Protein AF-A0A553QAP1-F1 (afdb_monomer)

pLDDT: mean 74.16, std 10.96, range [39.0, 92.06]

Radius of gyration: 34.97 Å; Cα contacts (8 Å, |Δi|>4): 6; chains: 1; bounding box: 66×86×77 Å

Structure (mmCIF, N/CA/C/O backbone):
data_AF-A0A553QAP1-F1
#
_entry.id   AF-A0A553QAP1-F1
#
loop_
_atom_site.group_PDB
_atom_site.id
_atom_site.type_symbol
_atom_site.label_atom_id
_atom_site.label_alt_id
_atom_site.label_comp_id
_atom_site.label_asym_id
_atom_site.label_entity_id
_atom_site.label_seq_id
_atom_site.pdbx_PDB_ins_code
_atom_site.Cartn_x
_atom_site.Cartn_y
_atom_site.Cartn_z
_atom_site.occupancy
_atom_site.B_iso_or_equiv
_atom_site.auth_seq_id
_atom_site.auth_comp_id
_atom_site.auth_asym_id
_atom_site.auth_atom_id
_atom_site.pdbx_PDB_model_num
ATOM 1 N N . MET A 1 1 ? 23.554 -59.983 -39.063 1.00 39.00 1 MET A N 1
ATOM 2 C CA . MET A 1 1 ? 24.467 -59.302 -38.120 1.00 39.00 1 MET A CA 1
ATOM 3 C C . MET A 1 1 ? 23.712 -58.115 -37.541 1.00 39.00 1 MET A C 1
ATOM 5 O O . MET A 1 1 ? 23.491 -57.152 -38.259 1.00 39.00 1 MET A O 1
ATOM 9 N N . SER A 1 2 ? 23.195 -58.241 -36.317 1.00 41.41 2 SER A N 1
ATOM 10 C CA . SER A 1 2 ? 22.382 -57.200 -35.671 1.00 41.41 2 SER A CA 1
ATOM 11 C C . SER A 1 2 ? 23.281 -56.156 -35.013 1.00 41.41 2 SER A C 1
ATOM 13 O O . SER A 1 2 ? 24.050 -56.486 -34.114 1.00 41.41 2 SER A O 1
ATOM 15 N N . SER A 1 3 ? 23.178 -54.904 -35.450 1.00 44.88 3 SER A N 1
ATOM 16 C CA . SER A 1 3 ? 23.909 -53.778 -34.865 1.00 44.88 3 SER A CA 1
ATOM 17 C C . SER A 1 3 ? 23.089 -53.158 -33.730 1.00 44.88 3 SER A C 1
ATOM 19 O O . SER A 1 3 ? 22.180 -52.369 -33.976 1.00 44.88 3 SER A O 1
ATOM 21 N N . SER A 1 4 ? 23.401 -53.513 -32.481 1.00 50.66 4 SER A N 1
ATOM 22 C CA . SER A 1 4 ? 22.843 -52.857 -31.290 1.00 50.66 4 SER A CA 1
ATOM 23 C C . SER A 1 4 ? 23.406 -51.442 -31.146 1.00 50.66 4 SER A C 1
ATOM 25 O O . SER A 1 4 ? 24.569 -51.259 -30.780 1.00 50.66 4 SER A O 1
ATOM 27 N N . THR A 1 5 ? 22.589 -50.420 -31.393 1.00 56.47 5 THR A N 1
ATOM 28 C CA . THR A 1 5 ? 22.950 -49.025 -31.109 1.00 56.47 5 THR A CA 1
ATOM 29 C C . THR A 1 5 ? 22.873 -48.760 -29.606 1.00 56.47 5 THR A C 1
ATOM 31 O O . THR A 1 5 ? 21.793 -48.656 -29.027 1.00 56.47 5 THR A O 1
ATOM 34 N N . ASN A 1 6 ? 24.038 -48.653 -28.966 1.00 56.53 6 ASN A N 1
ATOM 35 C CA . ASN A 1 6 ? 24.194 -48.215 -27.580 1.00 56.53 6 ASN A CA 1
ATOM 36 C C . ASN A 1 6 ? 23.778 -46.734 -27.447 1.00 56.53 6 ASN A C 1
ATOM 38 O O . ASN A 1 6 ? 24.534 -45.843 -27.833 1.00 56.53 6 ASN A O 1
ATOM 42 N N . LEU A 1 7 ? 22.607 -46.453 -26.871 1.00 63.28 7 LEU A N 1
ATOM 43 C CA . LEU A 1 7 ? 22.214 -45.101 -26.457 1.00 63.28 7 LEU A CA 1
ATOM 44 C C . LEU A 1 7 ? 22.900 -44.758 -25.127 1.00 63.28 7 LEU A C 1
ATOM 46 O O . LEU A 1 7 ? 22.307 -44.855 -24.055 1.00 63.28 7 LEU A O 1
ATOM 50 N N . ARG A 1 8 ? 24.183 -44.385 -25.175 1.00 64.56 8 ARG A N 1
ATOM 51 C CA . ARG A 1 8 ? 24.855 -43.805 -24.004 1.00 64.56 8 ARG A CA 1
ATOM 52 C C . ARG A 1 8 ? 24.369 -42.368 -23.829 1.00 64.56 8 ARG A C 1
ATOM 54 O O . ARG A 1 8 ? 24.603 -41.528 -24.692 1.00 64.56 8 ARG A O 1
ATOM 61 N N . SER A 1 9 ? 23.724 -42.083 -22.700 1.00 65.75 9 SER A N 1
ATOM 62 C CA . SER A 1 9 ? 23.464 -40.716 -22.239 1.00 65.75 9 SER A CA 1
ATOM 63 C C . SER A 1 9 ? 24.799 -40.055 -21.892 1.00 65.75 9 SER A C 1
ATOM 65 O O . SER A 1 9 ? 25.311 -40.202 -20.783 1.00 65.75 9 SER A O 1
ATOM 67 N N . VAL A 1 10 ? 25.408 -39.378 -22.864 1.00 74.81 10 VAL A N 1
ATOM 68 C CA . VAL A 1 10 ? 26.662 -38.650 -22.663 1.00 74.81 10 VAL A CA 1
ATOM 69 C C . VAL A 1 10 ? 26.331 -37.299 -22.040 1.00 74.81 10 VAL A C 1
ATOM 71 O O . VAL A 1 10 ? 25.986 -36.350 -22.743 1.00 74.81 10 VAL A O 1
ATOM 74 N N . SER A 1 11 ? 26.444 -37.204 -20.716 1.00 74.88 11 SER A N 1
ATOM 75 C CA . SER A 1 11 ? 26.435 -35.908 -20.041 1.00 74.88 11 SER A CA 1
ATOM 76 C C . SER A 1 11 ? 27.611 -35.080 -20.569 1.00 74.88 11 SER A C 1
ATOM 78 O O . SER A 1 11 ? 28.755 -35.545 -20.513 1.00 74.88 11 SER A O 1
ATOM 80 N N . PRO A 1 12 ? 27.370 -33.885 -21.135 1.00 82.25 12 PRO A N 1
ATOM 81 C CA . PRO A 1 12 ? 28.450 -33.047 -21.629 1.00 82.25 12 PRO A CA 1
ATOM 82 C C . PRO A 1 12 ? 29.372 -32.659 -20.468 1.00 82.25 12 PRO A C 1
ATOM 84 O O . PRO A 1 12 ? 28.916 -32.450 -19.342 1.00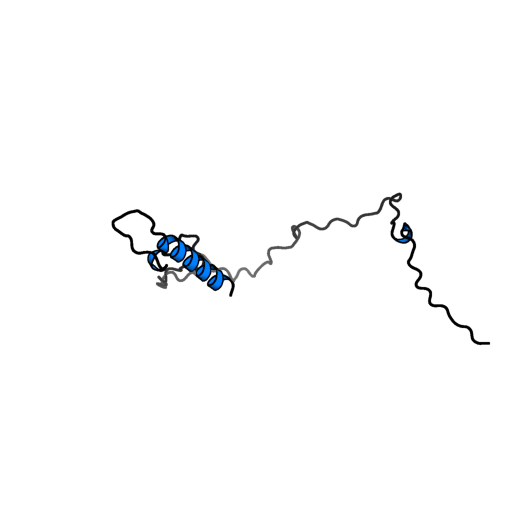 82.25 12 PRO A O 1
ATOM 87 N N . SER A 1 13 ? 30.674 -32.561 -20.744 1.00 83.19 13 SER A N 1
ATOM 88 C CA . SER A 1 13 ? 31.644 -32.115 -19.746 1.00 83.19 13 SER A CA 1
ATOM 89 C C . SER A 1 13 ? 31.276 -30.717 -19.221 1.00 83.19 13 SER A C 1
ATOM 91 O O . SER A 1 13 ? 30.765 -29.900 -19.995 1.00 83.19 13 SER A O 1
ATOM 93 N N . PRO A 1 14 ? 31.544 -30.396 -17.942 1.00 79.81 14 PRO A N 1
ATOM 94 C CA . PRO A 1 14 ? 31.222 -29.087 -17.365 1.00 79.81 14 PRO A CA 1
ATOM 95 C C . PRO A 1 14 ? 31.764 -27.902 -18.180 1.00 79.81 14 PRO A C 1
ATOM 97 O O . PRO A 1 14 ? 31.121 -26.860 -18.282 1.00 79.81 14 PRO A O 1
ATOM 100 N N . GLN A 1 15 ? 32.911 -28.090 -18.838 1.00 82.25 15 GLN A N 1
ATOM 101 C CA . GLN A 1 15 ? 33.552 -27.098 -19.700 1.00 82.25 15 GLN A CA 1
ATOM 102 C C . GLN A 1 15 ? 32.694 -26.702 -20.909 1.00 82.25 15 GLN A C 1
ATOM 104 O O . GLN A 1 15 ? 32.806 -25.575 -21.377 1.00 82.25 15 GLN A O 1
ATOM 109 N N . LYS A 1 16 ? 31.794 -27.571 -21.396 1.00 82.56 16 LYS A N 1
ATOM 110 C CA . LYS A 1 16 ? 30.876 -27.225 -22.498 1.00 82.56 16 LYS A CA 1
ATOM 111 C C . LYS A 1 16 ? 29.873 -26.132 -22.124 1.00 82.56 16 LYS A C 1
ATOM 113 O O . LYS A 1 16 ? 29.330 -25.487 -23.016 1.00 82.56 16 LYS A O 1
ATOM 118 N N . TYR A 1 17 ? 29.623 -25.913 -20.833 1.00 83.50 17 TYR A N 1
ATOM 119 C CA . TYR A 1 17 ? 28.741 -24.846 -20.358 1.00 83.50 17 TYR A CA 1
ATOM 120 C C . TYR A 1 17 ? 29.474 -23.516 -20.145 1.00 83.50 17 TYR A C 1
ATOM 122 O O . TYR A 1 17 ? 28.833 -22.471 -19.995 1.00 83.50 17 TYR A O 1
ATOM 130 N N . GLN A 1 18 ? 30.809 -23.529 -20.125 1.00 85.25 18 GLN A N 1
ATOM 131 C CA . GLN A 1 18 ? 31.601 -22.330 -19.909 1.00 85.25 18 GLN A CA 1
ATOM 132 C C . GLN A 1 18 ? 31.626 -21.488 -21.187 1.00 85.25 18 GLN A C 1
ATOM 134 O O . GLN A 1 18 ? 32.094 -21.915 -22.237 1.00 85.25 18 GLN A O 1
ATOM 139 N N . LYS A 1 19 ? 31.099 -20.265 -21.102 1.00 81.12 19 LYS A N 1
ATOM 140 C CA . LYS A 1 19 ? 31.199 -19.281 -22.189 1.00 81.12 19 LYS A CA 1
ATOM 141 C C . LYS A 1 19 ? 32.635 -18.763 -22.269 1.00 81.12 19 LYS A C 1
ATOM 143 O O . LYS A 1 19 ? 33.288 -18.674 -21.240 1.00 81.12 19 LYS A O 1
ATOM 148 N N . ASP A 1 20 ? 33.087 -18.330 -23.442 1.00 80.19 20 ASP A N 1
ATOM 149 C CA . ASP A 1 20 ? 34.361 -17.614 -23.573 1.00 80.19 20 ASP A CA 1
ATOM 150 C C . ASP A 1 20 ? 34.218 -16.176 -23.042 1.00 80.19 20 ASP A C 1
ATOM 152 O O . ASP A 1 20 ? 33.339 -15.423 -23.482 1.00 80.19 20 ASP A O 1
ATOM 156 N N . TRP A 1 21 ? 35.072 -15.799 -22.083 1.00 77.56 21 TRP A N 1
ATOM 157 C CA . TRP A 1 21 ? 35.114 -14.455 -21.470 1.00 77.56 21 TRP A CA 1
ATOM 158 C C . TRP A 1 21 ? 36.251 -13.585 -22.017 1.00 77.56 21 TRP A C 1
ATOM 160 O O . TRP A 1 21 ? 36.291 -12.393 -21.745 1.00 77.56 21 TRP A O 1
ATOM 170 N N . ILE A 1 22 ? 37.157 -14.169 -22.806 1.00 83.44 22 ILE A N 1
ATOM 171 C CA . ILE A 1 22 ? 38.345 -13.492 -23.350 1.00 83.44 22 ILE A CA 1
ATOM 172 C C . ILE A 1 22 ? 37.964 -12.507 -24.468 1.00 83.44 22 ILE A C 1
ATOM 174 O O . ILE A 1 22 ? 38.654 -11.519 -24.697 1.00 83.44 22 ILE A O 1
ATOM 178 N N . ARG A 1 23 ? 36.851 -12.758 -25.173 1.00 81.56 23 ARG A N 1
ATOM 179 C CA . ARG A 1 23 ? 36.386 -11.899 -26.268 1.00 81.56 23 ARG A CA 1
ATOM 180 C C . ARG A 1 23 ? 35.392 -10.851 -25.756 1.00 81.56 23 ARG A C 1
ATOM 182 O O . ARG A 1 23 ? 34.411 -11.238 -25.109 1.00 81.56 23 ARG A O 1
ATOM 189 N N . PRO A 1 24 ? 35.584 -9.556 -26.073 1.00 80.25 24 PRO A N 1
ATOM 190 C CA . PRO A 1 24 ? 34.593 -8.535 -25.767 1.00 80.25 24 PRO A CA 1
ATOM 191 C C . PRO A 1 24 ? 33.287 -8.859 -26.498 1.00 80.25 24 PRO A C 1
ATOM 193 O O . PRO A 1 24 ? 33.282 -9.214 -27.678 1.00 80.25 24 PRO A O 1
ATOM 196 N N . LYS A 1 25 ? 32.169 -8.771 -25.778 1.00 80.69 25 LYS A N 1
ATOM 197 C CA . LYS A 1 25 ? 30.829 -8.979 -26.334 1.00 80.69 25 LYS A CA 1
ATOM 198 C C . LYS A 1 25 ? 30.223 -7.620 -26.642 1.00 80.69 25 LYS A C 1
ATOM 200 O O . LYS A 1 25 ? 30.225 -6.743 -25.784 1.00 80.69 25 LYS A O 1
ATOM 205 N N . VAL A 1 26 ? 29.684 -7.458 -27.847 1.00 84.94 26 VAL A N 1
ATOM 206 C CA . VAL A 1 26 ? 28.869 -6.287 -28.178 1.00 84.94 26 VAL A CA 1
ATOM 207 C C . VAL A 1 26 ? 27.534 -6.447 -27.459 1.00 84.94 26 VAL A C 1
ATOM 209 O O . VAL A 1 26 ? 26.757 -7.349 -27.770 1.00 84.94 26 VAL A O 1
ATOM 212 N N . CYS A 1 27 ? 27.289 -5.608 -26.456 1.00 78.88 27 CYS A N 1
ATOM 213 C CA . CYS A 1 27 ? 25.990 -5.545 -25.801 1.00 78.88 27 CYS A CA 1
ATOM 214 C C . CYS A 1 27 ? 25.002 -4.800 -26.713 1.00 78.88 27 CYS A C 1
ATOM 216 O O . CYS A 1 27 ? 25.372 -3.766 -27.276 1.00 78.88 27 CYS A O 1
ATOM 218 N N . PRO A 1 28 ? 23.752 -5.276 -26.857 1.00 83.00 28 PRO A N 1
ATOM 219 C CA . PRO A 1 28 ? 22.722 -4.482 -27.511 1.00 83.00 28 PRO A CA 1
ATOM 220 C C . PRO A 1 28 ? 22.489 -3.182 -26.722 1.00 83.00 28 PRO A C 1
ATOM 222 O O . PRO A 1 28 ? 22.732 -3.151 -25.509 1.00 83.00 28 PRO A O 1
ATOM 225 N N . PRO A 1 29 ? 22.009 -2.112 -27.377 1.00 86.94 29 PRO A N 1
ATOM 226 C CA . PRO A 1 29 ? 21.686 -0.869 -26.689 1.00 86.94 29 PRO A CA 1
ATOM 227 C C . PRO A 1 29 ? 20.696 -1.127 -25.545 1.00 86.94 29 PRO A C 1
ATOM 229 O O . PRO A 1 29 ? 19.745 -1.904 -25.679 1.00 86.94 29 PRO A O 1
ATOM 232 N N . GLY A 1 30 ? 20.944 -0.485 -24.401 1.00 82.19 30 GLY A N 1
ATOM 233 C CA . GLY A 1 30 ? 20.092 -0.600 -23.221 1.00 82.19 30 GLY A CA 1
ATOM 234 C C . GLY A 1 30 ? 18.683 -0.072 -23.493 1.00 82.19 30 GLY A C 1
ATOM 235 O O . GLY A 1 30 ? 18.501 0.911 -24.209 1.00 82.19 30 GLY A O 1
ATOM 236 N N . LYS A 1 31 ? 17.672 -0.722 -22.908 1.00 85.19 31 LYS A N 1
ATO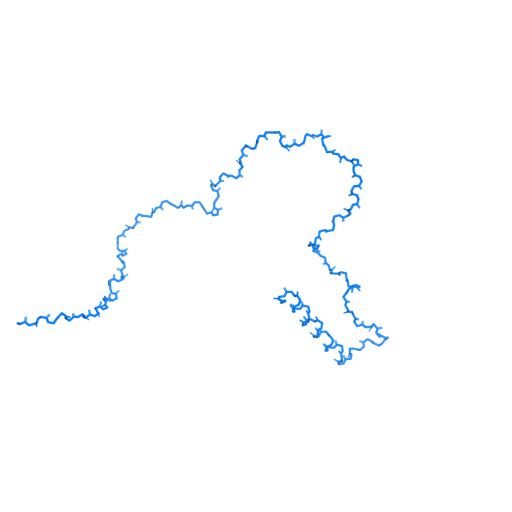M 237 C CA . LYS A 1 31 ? 16.300 -0.201 -22.906 1.00 85.19 31 LYS A CA 1
ATOM 238 C C . LYS A 1 31 ? 16.148 0.834 -21.798 1.00 85.19 31 LYS A C 1
ATOM 240 O O . LYS A 1 31 ? 16.751 0.699 -20.734 1.00 85.19 31 LYS A O 1
ATOM 245 N N . ALA A 1 32 ? 15.308 1.835 -22.038 1.00 86.50 32 ALA A N 1
ATOM 246 C CA . ALA A 1 32 ? 14.958 2.815 -21.025 1.00 86.50 32 ALA A CA 1
ATOM 247 C C . ALA A 1 32 ? 14.330 2.105 -19.803 1.00 86.50 32 ALA A C 1
ATOM 249 O O . ALA A 1 32 ? 13.390 1.318 -19.974 1.00 86.50 32 ALA A O 1
ATOM 250 N N . PRO A 1 33 ? 14.840 2.330 -18.579 1.00 86.31 33 PRO A N 1
ATOM 251 C CA . PRO A 1 33 ? 14.301 1.682 -17.396 1.00 86.31 33 PRO A CA 1
ATOM 252 C C . PRO A 1 33 ? 12.882 2.189 -17.124 1.00 86.31 33 PRO A C 1
ATOM 254 O O . PRO A 1 33 ? 12.549 3.342 -17.405 1.00 86.31 33 PRO A O 1
ATOM 257 N N . PHE A 1 34 ? 12.034 1.312 -16.584 1.00 85.56 34 PHE A N 1
ATOM 258 C CA . PHE A 1 34 ? 10.663 1.644 -16.177 1.00 85.56 34 PHE A CA 1
ATOM 259 C C . PHE A 1 34 ? 9.790 2.266 -17.284 1.00 85.56 34 PHE A C 1
ATOM 261 O O . PHE A 1 34 ? 8.889 3.047 -16.985 1.00 85.56 34 PHE A O 1
ATOM 268 N N . ASN A 1 35 ? 10.051 1.947 -18.560 1.00 84.12 35 ASN A N 1
ATOM 269 C CA . ASN A 1 35 ? 9.347 2.539 -19.704 1.00 84.12 35 ASN A CA 1
ATOM 270 C C . ASN A 1 35 ? 9.388 4.079 -19.703 1.00 84.12 35 ASN A C 1
ATOM 272 O O . ASN A 1 35 ? 8.426 4.732 -20.106 1.00 84.12 35 ASN A O 1
ATOM 276 N N . SER A 1 36 ? 10.490 4.687 -19.248 1.00 84.19 36 SER A N 1
ATOM 277 C CA . SER A 1 36 ? 10.604 6.150 -19.190 1.00 84.19 36 SER A CA 1
ATOM 278 C C . SER A 1 36 ? 10.469 6.826 -20.560 1.00 84.19 36 SER A C 1
ATOM 280 O O . SER A 1 36 ? 10.033 7.971 -20.623 1.00 84.19 36 SER A O 1
ATOM 282 N N . SER A 1 37 ? 10.760 6.106 -21.645 1.00 86.25 37 SER A N 1
ATOM 283 C CA . SER A 1 37 ? 10.606 6.565 -23.027 1.00 86.25 37 SER A CA 1
ATOM 284 C C . SER A 1 37 ? 9.231 6.277 -23.648 1.00 86.25 37 SER A C 1
ATOM 286 O O . SER A 1 37 ? 9.060 6.488 -24.845 1.00 86.25 37 SER A O 1
ATOM 288 N N . ALA A 1 38 ? 8.267 5.737 -22.896 1.00 86.12 38 ALA A N 1
ATOM 289 C CA . ALA A 1 38 ? 6.929 5.483 -23.422 1.00 86.12 38 ALA A CA 1
ATOM 290 C C . ALA A 1 38 ? 6.115 6.783 -23.535 1.00 86.12 38 ALA A C 1
ATOM 292 O O . ALA A 1 38 ? 6.134 7.627 -22.638 1.00 86.12 38 ALA A O 1
ATOM 293 N N . GLU A 1 39 ? 5.360 6.921 -24.626 1.00 87.31 39 GLU A N 1
ATOM 294 C CA . GLU A 1 39 ? 4.400 8.008 -24.826 1.00 87.31 39 GLU A CA 1
ATOM 295 C C . GLU A 1 39 ? 3.271 7.888 -23.788 1.00 87.31 39 GLU A C 1
ATOM 297 O O . GLU A 1 39 ? 2.504 6.925 -23.794 1.00 87.31 39 GLU A O 1
ATOM 302 N N . ARG A 1 40 ? 3.201 8.841 -22.851 1.00 82.56 40 ARG A N 1
ATOM 303 C CA . ARG A 1 40 ? 2.248 8.797 -21.723 1.00 82.56 40 ARG A CA 1
ATOM 304 C C . ARG A 1 40 ? 0.891 9.395 -22.056 1.00 82.56 40 ARG A C 1
ATOM 306 O O . ARG A 1 40 ? -0.109 9.009 -21.459 1.00 82.56 40 ARG A O 1
ATOM 313 N N . PHE A 1 41 ? 0.866 10.340 -22.986 1.00 77.88 41 PHE A N 1
ATOM 314 C CA . PHE A 1 41 ? -0.320 11.111 -23.310 1.00 77.88 41 PHE A CA 1
ATOM 315 C C . PHE A 1 41 ? -0.646 10.919 -24.779 1.00 77.88 41 PHE A C 1
ATOM 317 O O . PHE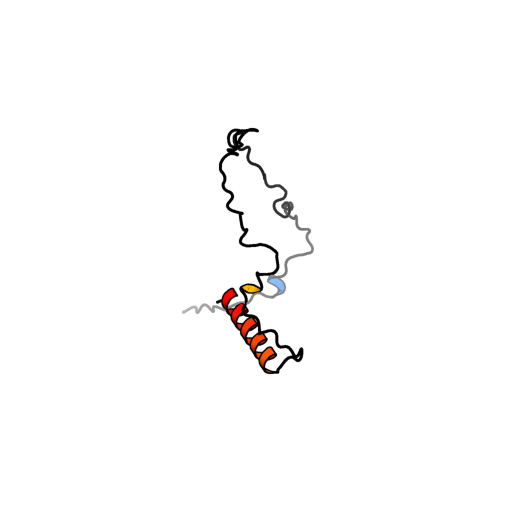 A 1 41 ? 0.144 11.274 -25.647 1.00 77.88 41 PHE A O 1
ATOM 324 N N . ARG A 1 42 ? -1.825 10.360 -25.043 1.00 76.00 42 ARG A N 1
ATOM 325 C CA . ARG A 1 42 ? -2.455 10.450 -26.356 1.00 76.00 42 ARG A CA 1
ATOM 326 C C . ARG A 1 42 ? -3.106 11.823 -26.443 1.00 76.00 42 ARG A C 1
ATOM 328 O O . ARG A 1 42 ? -3.705 12.259 -25.461 1.00 76.00 42 ARG A O 1
ATOM 335 N N . ALA A 1 43 ? -3.012 12.491 -27.589 1.00 69.38 43 ALA A N 1
ATOM 336 C CA . ALA A 1 43 ? -3.840 13.661 -27.852 1.00 69.38 43 ALA A CA 1
ATOM 337 C C . ALA A 1 43 ? -5.308 13.203 -27.857 1.00 69.38 43 ALA A C 1
ATOM 339 O O . ALA A 1 43 ? -5.802 12.689 -28.858 1.00 69.38 43 ALA A O 1
ATOM 340 N N . SER A 1 44 ? -5.991 13.292 -26.715 1.00 67.62 44 SER A N 1
ATOM 341 C CA . SER A 1 44 ? -7.438 13.128 -26.681 1.00 67.62 44 SER A CA 1
ATOM 342 C C . SER A 1 44 ? -8.046 14.333 -27.381 1.00 67.62 44 SER A C 1
ATOM 344 O O . SER A 1 44 ? -7.601 15.460 -27.146 1.00 67.62 44 SER A O 1
ATOM 346 N N . ALA A 1 45 ? -9.048 14.099 -28.231 1.00 63.97 45 ALA A N 1
ATOM 347 C CA . ALA A 1 45 ? -9.834 15.170 -28.827 1.00 63.97 45 ALA A CA 1
ATOM 348 C C . ALA A 1 45 ? -10.224 16.164 -27.724 1.00 63.97 45 ALA A C 1
ATOM 350 O O . ALA A 1 45 ? -10.688 15.758 -26.656 1.00 63.97 45 ALA A O 1
ATOM 351 N N . ALA A 1 46 ? -9.978 17.450 -27.963 1.00 58.72 46 ALA A N 1
ATOM 352 C CA . ALA A 1 46 ? -10.104 18.534 -26.989 1.00 58.72 46 ALA A CA 1
ATOM 353 C C . ALA A 1 46 ? -11.537 18.741 -26.442 1.00 58.72 46 ALA A C 1
ATOM 355 O O . ALA A 1 46 ? -11.777 19.683 -25.696 1.00 58.72 46 ALA A O 1
ATOM 356 N N . GLU A 1 47 ? -12.479 17.862 -26.781 1.00 60.12 47 GLU A N 1
ATOM 357 C CA . GLU A 1 47 ? -13.915 18.018 -26.552 1.00 60.12 47 GLU A CA 1
ATOM 358 C C . GLU A 1 47 ? -14.454 17.272 -25.323 1.00 60.12 47 GLU A C 1
ATOM 360 O O . GLU A 1 47 ? -15.629 17.398 -25.003 1.00 60.12 47 GLU A O 1
ATOM 365 N N . VAL A 1 48 ? -13.628 16.500 -24.606 1.00 63.66 48 VAL A N 1
ATOM 366 C CA . VAL A 1 48 ? -14.107 15.704 -23.451 1.00 63.66 48 VAL A CA 1
ATOM 367 C C . VAL A 1 48 ? -13.991 16.459 -22.120 1.00 63.66 48 VAL A C 1
ATOM 369 O O . VAL A 1 48 ? -14.553 16.035 -21.113 1.00 63.66 48 VAL A O 1
ATOM 372 N N . ASN A 1 49 ? -13.282 17.591 -22.089 1.00 69.25 49 ASN A N 1
ATOM 373 C CA . ASN A 1 49 ? -13.123 18.362 -20.861 1.00 69.25 49 ASN A CA 1
ATOM 374 C C . ASN A 1 49 ? -14.205 19.447 -20.786 1.00 69.25 49 ASN A C 1
ATOM 376 O O . ASN A 1 49 ? -14.183 20.364 -21.611 1.00 69.25 49 ASN A O 1
ATOM 380 N N . PRO A 1 50 ? -15.134 19.385 -19.817 1.00 76.00 50 PRO A N 1
ATOM 381 C CA . PRO A 1 50 ? -16.095 20.460 -19.615 1.00 76.00 50 PRO A CA 1
ATOM 382 C C . PRO A 1 50 ? -15.344 21.771 -19.351 1.00 76.00 50 PRO A C 1
ATOM 384 O O . PRO A 1 50 ? -14.444 21.836 -18.509 1.00 76.00 50 PRO A O 1
ATOM 387 N N . GLY A 1 51 ? -15.702 22.816 -20.098 1.00 78.00 51 GLY A N 1
ATOM 388 C CA . GLY A 1 51 ? -15.162 24.155 -19.890 1.00 78.00 51 GLY A CA 1
ATOM 389 C C . GLY A 1 51 ? -15.527 24.713 -18.506 1.00 78.00 51 GLY A C 1
ATOM 390 O O . GLY A 1 51 ? -16.407 24.178 -17.821 1.00 78.00 51 GLY A O 1
ATOM 391 N N . PRO A 1 52 ? -14.874 25.801 -18.070 1.00 73.31 52 PRO A N 1
ATOM 392 C CA . PRO A 1 52 ? -15.252 26.481 -16.835 1.00 73.31 52 PRO A CA 1
ATOM 393 C C . PRO A 1 52 ? -16.742 26.867 -16.890 1.00 73.31 52 PRO A C 1
ATOM 395 O O . PRO A 1 52 ? -17.159 27.605 -17.777 1.00 73.31 52 PRO A O 1
ATOM 398 N N . GLY A 1 53 ? -17.544 26.322 -15.969 1.00 70.94 53 GLY A N 1
ATOM 399 C CA . GLY A 1 53 ? -18.999 26.531 -15.899 1.00 70.94 53 GLY A CA 1
ATOM 400 C C . GLY A 1 53 ? -19.878 25.404 -16.464 1.00 70.94 53 GLY A C 1
ATOM 401 O O . GLY A 1 53 ? -21.090 25.464 -16.302 1.00 7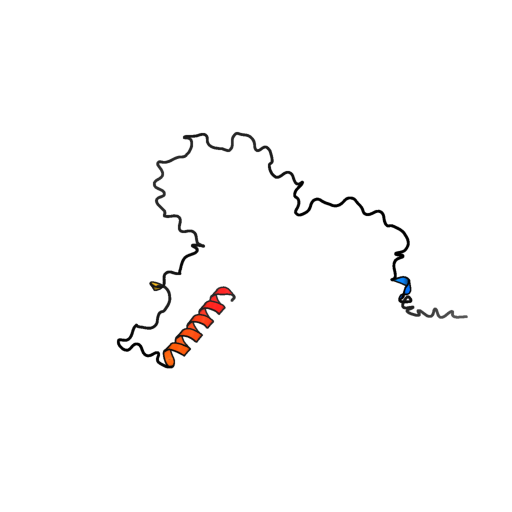0.94 53 GLY A O 1
ATOM 402 N N . ALA A 1 54 ? -19.308 24.357 -17.073 1.00 72.62 54 ALA A N 1
ATOM 403 C CA . ALA A 1 54 ? -20.075 23.209 -17.583 1.00 72.62 54 ALA A CA 1
ATOM 404 C C . ALA A 1 54 ? -20.365 22.118 -16.524 1.00 72.62 54 ALA A C 1
ATOM 406 O O . ALA A 1 54 ? -20.985 21.101 -16.831 1.00 72.62 54 ALA A O 1
ATOM 407 N N . TYR A 1 55 ? -19.935 22.314 -15.273 1.00 73.25 55 TYR A N 1
ATOM 408 C CA . TYR A 1 55 ? -20.268 21.422 -14.163 1.00 73.25 55 TYR A CA 1
ATOM 409 C C . TYR A 1 55 ? -21.621 21.818 -13.559 1.00 73.25 55 TYR A C 1
ATOM 411 O O . TYR A 1 55 ? -21.820 22.965 -13.163 1.00 73.25 55 TYR A O 1
ATOM 419 N N . ALA A 1 56 ? -22.549 20.868 -13.448 1.00 73.81 56 ALA A N 1
ATOM 420 C CA . ALA A 1 56 ? -23.800 21.080 -12.728 1.00 73.81 56 ALA A CA 1
ATOM 421 C C . ALA A 1 56 ? -23.516 21.192 -11.218 1.00 73.81 56 ALA A C 1
ATOM 423 O O . ALA A 1 56 ? -23.272 20.192 -10.547 1.00 73.81 56 ALA A O 1
ATOM 424 N N . HIS A 1 57 ? -23.517 22.415 -10.684 1.00 63.59 57 HIS A N 1
ATOM 425 C CA . HIS A 1 57 ? -23.289 22.680 -9.257 1.00 63.59 57 HIS A CA 1
ATOM 426 C C . HIS A 1 57 ? -24.556 22.540 -8.395 1.00 63.59 57 HIS A C 1
ATOM 428 O O . HIS A 1 57 ? -24.455 22.490 -7.172 1.00 63.59 57 HIS A O 1
ATOM 434 N N . GLU A 1 58 ? -25.738 22.478 -9.017 1.00 64.75 58 GLU A N 1
ATOM 435 C CA . GLU A 1 58 ? -27.028 22.484 -8.309 1.00 64.75 58 GLU A CA 1
ATOM 436 C C . GLU A 1 58 ? -27.519 21.102 -7.873 1.00 64.75 58 GLU A C 1
ATOM 438 O O . GLU A 1 58 ? -28.495 20.985 -7.130 1.00 64.75 58 GLU A O 1
ATOM 443 N N . GLU A 1 59 ? -26.838 20.031 -8.277 1.00 63.66 59 GLU A N 1
ATOM 444 C CA . GLU A 1 59 ? -27.146 18.723 -7.727 1.00 63.66 59 GLU A CA 1
ATOM 445 C C . GLU A 1 59 ? -26.635 18.671 -6.285 1.00 63.66 59 GLU A C 1
ATOM 447 O O . GLU A 1 59 ? -25.446 18.471 -6.032 1.00 63.66 59 GLU A O 1
ATOM 452 N N . LEU A 1 60 ? -27.546 18.810 -5.318 1.00 64.00 60 LEU A N 1
ATOM 453 C CA . LEU A 1 60 ? -27.315 18.477 -3.912 1.00 64.00 60 LEU A CA 1
ATOM 454 C C . LEU A 1 60 ? -27.084 16.964 -3.754 1.00 64.00 60 LEU A C 1
ATOM 456 O O . LEU A 1 60 ? -27.801 16.267 -3.039 1.00 64.00 60 LEU A O 1
ATOM 460 N N . ARG A 1 61 ? -26.025 16.427 -4.363 1.00 59.88 61 ARG A N 1
ATOM 461 C CA . ARG A 1 61 ? -25.440 15.146 -3.973 1.00 59.88 61 ARG A CA 1
ATOM 462 C C . ARG A 1 61 ? -24.589 15.379 -2.734 1.00 59.88 6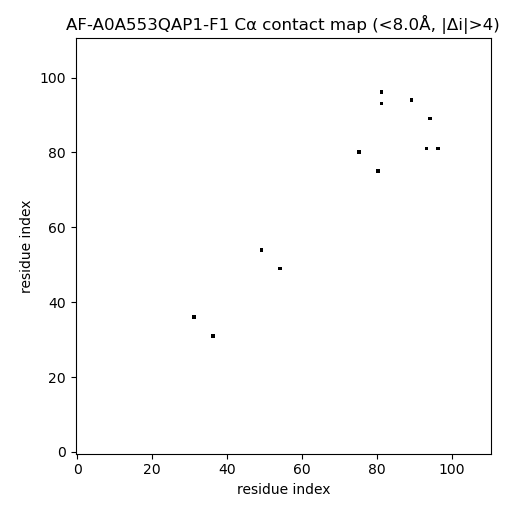1 ARG A C 1
ATOM 464 O O . ARG A 1 61 ? -23.401 15.084 -2.702 1.00 59.88 61 ARG A O 1
ATOM 471 N N . GLY A 1 62 ? -25.228 15.855 -1.667 1.00 59.16 62 GLY A N 1
ATOM 472 C CA . GLY A 1 62 ? -24.698 15.847 -0.305 1.00 59.16 62 GLY A CA 1
ATOM 473 C C . GLY A 1 62 ? -24.559 14.428 0.255 1.00 59.16 62 GLY A C 1
ATOM 474 O O . GLY A 1 62 ? -24.666 14.220 1.460 1.00 59.16 62 GLY A O 1
ATOM 475 N N . MET A 1 63 ? -24.334 13.426 -0.598 1.00 62.69 63 MET A N 1
ATOM 476 C CA . MET A 1 63 ? -23.856 12.136 -0.151 1.00 62.69 63 MET A CA 1
ATOM 477 C C . MET A 1 63 ? -22.385 12.341 0.150 1.00 62.69 63 MET A C 1
ATOM 479 O O . MET A 1 63 ? -21.547 12.311 -0.745 1.00 62.69 63 MET A O 1
ATOM 483 N N . LYS A 1 64 ? -22.088 12.625 1.418 1.00 62.94 64 LYS A N 1
ATOM 484 C CA . LYS A 1 64 ? -20.740 12.577 1.978 1.00 62.94 64 LYS A CA 1
ATOM 485 C C . LYS A 1 64 ? -20.043 11.337 1.409 1.00 62.94 64 LYS A C 1
ATOM 487 O O . LYS A 1 64 ? -20.372 10.219 1.801 1.00 62.94 64 LYS A O 1
ATOM 492 N N . VAL A 1 65 ? -19.148 11.537 0.440 1.00 62.69 65 VAL A N 1
ATOM 493 C CA . VAL A 1 65 ? -18.434 10.447 -0.229 1.00 62.69 65 VAL A CA 1
ATOM 494 C C . VAL A 1 65 ? -17.487 9.861 0.805 1.00 62.69 65 VAL A C 1
ATOM 496 O O . VAL A 1 65 ? -16.405 10.380 1.075 1.00 62.69 65 VAL A O 1
ATOM 499 N N . GLU A 1 66 ? -17.949 8.816 1.482 1.00 64.00 66 GLU A N 1
ATOM 500 C CA . GLU A 1 66 ? -17.140 8.082 2.431 1.00 64.00 66 GLU A CA 1
ATOM 501 C C . GLU A 1 66 ? -16.267 7.114 1.638 1.00 64.00 66 GLU A C 1
ATOM 503 O O . GLU A 1 66 ? -16.720 6.061 1.201 1.00 64.00 66 GLU A O 1
ATOM 508 N N . TRP A 1 67 ? -15.006 7.491 1.424 1.00 66.31 67 TRP A N 1
ATOM 509 C CA . TRP A 1 67 ? -14.024 6.594 0.826 1.00 66.31 67 TRP A CA 1
ATOM 510 C C . TRP A 1 67 ? -13.963 5.285 1.630 1.00 66.31 67 TRP A C 1
ATOM 512 O O . TRP A 1 67 ? -13.795 5.349 2.850 1.00 66.31 67 TRP A O 1
ATOM 522 N N . PRO A 1 68 ? -14.056 4.102 0.997 1.00 65.00 68 PRO A N 1
ATOM 523 C CA . PRO A 1 68 ? -13.965 2.824 1.709 1.00 65.00 68 PRO A CA 1
ATOM 524 C C . PRO A 1 68 ? -12.601 2.635 2.395 1.00 65.00 68 PRO A C 1
ATOM 526 O O . PRO A 1 68 ? -12.490 1.907 3.375 1.00 65.00 68 PRO A O 1
ATOM 529 N N . MET A 1 69 ? -11.574 3.352 1.931 1.00 58.22 69 MET A N 1
ATOM 530 C CA . MET A 1 69 ? -10.229 3.390 2.503 1.00 58.22 69 MET A CA 1
ATOM 531 C C . MET A 1 69 ? -9.970 4.731 3.201 1.00 58.22 69 MET A C 1
ATOM 533 O O . MET A 1 69 ? -9.100 5.498 2.790 1.00 58.22 69 MET A O 1
ATOM 537 N N . LYS A 1 70 ? -10.721 5.065 4.255 1.00 64.56 70 LYS A N 1
ATOM 538 C CA . LYS A 1 70 ? -10.279 6.157 5.137 1.00 64.56 70 LYS A CA 1
ATOM 539 C C . LYS A 1 70 ? -9.074 5.650 5.920 1.00 64.56 70 LYS A C 1
ATOM 541 O O . LYS A 1 70 ? -9.195 4.708 6.698 1.00 64.56 70 LYS A O 1
ATOM 546 N N . PHE A 1 71 ? -7.922 6.279 5.720 1.00 58.97 71 PHE A N 1
ATOM 547 C CA . PHE A 1 71 ? -6.750 6.093 6.571 1.00 58.97 71 PHE A CA 1
ATOM 548 C C . PHE A 1 71 ? -7.031 6.796 7.906 1.00 58.97 71 PHE A C 1
ATOM 550 O O . PHE A 1 71 ? -6.681 7.949 8.127 1.00 58.97 71 PHE A O 1
ATOM 557 N N . GLY A 1 72 ? -7.795 6.133 8.764 1.00 69.62 72 GLY A N 1
ATOM 558 C CA . GLY A 1 72 ? -8.201 6.627 10.069 1.00 69.62 72 GLY A CA 1
ATOM 559 C C . GLY A 1 72 ? -8.456 5.452 10.994 1.00 69.62 72 GLY A C 1
ATOM 560 O O . GLY A 1 72 ? -8.658 4.324 10.540 1.00 69.62 72 GLY A O 1
ATOM 561 N N . SER A 1 73 ? -8.425 5.700 12.302 1.00 59.81 73 SER A N 1
ATOM 562 C CA . SER A 1 73 ? -8.810 4.669 13.259 1.00 59.81 73 SER A CA 1
ATOM 563 C C . SER A 1 73 ? -10.233 4.192 12.940 1.00 59.81 73 SER A C 1
ATOM 565 O O . SER A 1 73 ? -11.094 5.047 12.704 1.00 59.81 73 SER A O 1
ATOM 567 N N . PRO A 1 74 ? -10.501 2.874 12.944 1.00 67.88 74 PRO A N 1
ATOM 568 C CA . PRO A 1 74 ? -11.854 2.357 12.803 1.00 67.88 74 PRO A CA 1
ATOM 569 C C . PRO A 1 74 ? -12.792 3.041 13.793 1.00 67.88 74 PRO A C 1
ATOM 571 O O . PRO A 1 74 ? -12.364 3.498 14.856 1.00 67.88 74 PRO A O 1
ATOM 574 N N . ASP A 1 75 ? -14.079 3.071 13.470 1.00 73.44 75 ASP A N 1
ATOM 575 C CA . ASP A 1 75 ? -15.081 3.443 14.456 1.00 73.44 75 ASP A CA 1
ATOM 576 C C . ASP A 1 75 ? -15.046 2.425 15.605 1.00 73.44 75 ASP A C 1
ATOM 578 O O . ASP A 1 75 ? -15.574 1.316 15.498 1.00 73.44 75 ASP A O 1
ATOM 582 N N . TRP A 1 76 ? -14.369 2.790 16.697 1.00 70.62 76 TRP A N 1
ATOM 583 C CA . TRP A 1 76 ? -14.166 1.916 17.847 1.00 70.62 76 TRP A CA 1
ATOM 584 C C . TRP A 1 76 ? -15.484 1.520 18.514 1.00 70.62 76 TRP A C 1
ATOM 586 O O . TRP A 1 76 ? -15.517 0.484 19.171 1.00 70.62 76 TRP A O 1
ATOM 596 N N . SER A 1 77 ? -16.568 2.282 18.303 1.00 72.75 77 SER A N 1
ATOM 597 C CA . SER A 1 77 ? -17.905 1.932 18.799 1.00 72.75 77 SER A CA 1
ATOM 598 C C . SER A 1 77 ? -18.497 0.702 18.102 1.00 72.75 77 SER A C 1
ATOM 600 O O . SER A 1 77 ? -19.272 -0.033 18.707 1.00 72.75 77 SER A O 1
ATOM 602 N N . LYS A 1 78 ? -18.092 0.432 16.854 1.00 71.81 78 LYS A N 1
ATOM 603 C CA . LYS A 1 78 ? -18.539 -0.731 16.071 1.00 71.81 78 LYS A CA 1
ATOM 604 C C . LYS A 1 78 ? -17.726 -1.990 16.349 1.00 71.81 78 LYS A C 1
ATOM 606 O O . LYS A 1 78 ? -18.095 -3.068 15.888 1.00 71.81 78 LYS A O 1
ATOM 611 N N . VAL A 1 79 ? -16.608 -1.874 17.066 1.00 71.00 79 VAL A N 1
ATOM 612 C CA . VAL A 1 79 ? -15.758 -3.021 17.382 1.00 71.00 79 VAL A CA 1
ATOM 613 C C . VAL A 1 79 ? -16.093 -3.515 18.788 1.00 71.00 79 VAL A C 1
ATOM 615 O O . VAL A 1 79 ? -16.062 -2.708 19.710 1.00 71.00 79 VAL A O 1
ATOM 618 N N . PRO A 1 80 ? -16.347 -4.819 19.005 1.00 76.19 80 PRO A N 1
ATOM 619 C CA . PRO A 1 80 ? -16.608 -5.351 20.340 1.00 76.19 80 PRO A CA 1
ATOM 620 C C . PRO A 1 80 ? -15.488 -4.968 21.319 1.00 76.19 80 PRO A C 1
ATOM 622 O O . PRO A 1 80 ? -14.332 -5.387 21.164 1.00 76.19 80 PRO A O 1
ATOM 625 N N . MET A 1 81 ? -15.810 -4.132 22.305 1.00 74.25 81 MET A N 1
ATOM 626 C CA . MET A 1 81 ? -14.900 -3.697 23.366 1.00 74.25 81 MET A CA 1
ATOM 627 C C . MET A 1 81 ? -15.289 -4.364 24.685 1.00 74.25 81 MET A C 1
ATOM 629 O O . MET A 1 81 ? -16.465 -4.606 24.938 1.00 74.25 81 MET A O 1
ATOM 633 N N . LEU A 1 82 ? -14.296 -4.644 25.531 1.00 75.19 82 LEU A N 1
ATOM 634 C CA . LEU A 1 82 ? -14.548 -5.047 26.916 1.00 75.19 82 LEU A CA 1
ATOM 635 C C . LEU A 1 82 ? -15.232 -3.897 27.664 1.00 75.19 82 LEU A C 1
ATOM 637 O O . LEU A 1 82 ? -14.854 -2.733 27.493 1.00 75.19 82 LEU A O 1
ATOM 641 N N . GLU A 1 83 ? -16.207 -4.228 28.510 1.00 76.44 83 GLU A N 1
ATOM 642 C CA . GLU A 1 83 ? -16.838 -3.254 29.398 1.00 76.44 83 GLU A CA 1
ATOM 643 C C . GLU A 1 83 ? -15.788 -2.603 30.303 1.00 76.44 83 GLU A C 1
ATOM 645 O O . GLU A 1 83 ? -14.976 -3.276 30.944 1.00 76.44 83 GLU A O 1
ATOM 650 N N . LYS A 1 84 ? -15.797 -1.267 30.359 1.00 72.25 84 LYS A N 1
ATOM 651 C CA . LYS A 1 84 ? -14.903 -0.516 31.242 1.00 72.25 84 LYS A CA 1
ATOM 652 C C . LYS A 1 84 ? -15.353 -0.735 32.686 1.00 72.25 84 LYS A C 1
ATOM 654 O O . LYS A 1 84 ? -16.387 -0.219 33.097 1.00 72.25 84 LYS A O 1
ATOM 659 N N . ARG A 1 85 ? -14.573 -1.494 33.454 1.00 70.56 85 ARG A N 1
ATOM 660 C CA . ARG A 1 85 ? -14.817 -1.724 34.884 1.00 70.56 85 ARG A CA 1
ATOM 661 C C . ARG A 1 85 ? -14.224 -0.593 35.724 1.00 70.56 85 ARG A C 1
ATOM 663 O O . ARG A 1 85 ? -13.247 0.040 35.327 1.00 70.56 85 ARG A O 1
ATOM 670 N N . ALA A 1 86 ? -14.815 -0.356 36.896 1.00 72.06 86 ALA A N 1
ATOM 671 C CA . ALA A 1 86 ? -14.378 0.686 37.830 1.00 72.06 86 ALA A CA 1
ATOM 672 C C . ALA A 1 86 ? -12.932 0.477 38.322 1.00 72.06 86 ALA A C 1
ATOM 674 O O . ALA A 1 86 ? -12.214 1.441 38.579 1.00 72.06 86 ALA A O 1
ATOM 675 N N . LEU A 1 87 ? -12.490 -0.782 38.407 1.00 69.50 87 LEU A N 1
ATOM 676 C CA . LEU A 1 87 ? -11.122 -1.142 38.755 1.00 69.50 87 LEU A CA 1
ATOM 677 C C . LEU A 1 87 ? -10.292 -1.335 37.477 1.00 69.50 87 LEU A C 1
ATOM 679 O O . LEU A 1 87 ? -10.645 -2.134 36.614 1.00 69.50 87 LEU A O 1
ATOM 683 N N . ARG A 1 88 ? -9.177 -0.603 37.364 1.00 62.50 88 ARG A N 1
ATOM 684 C CA . ARG A 1 88 ? -8.263 -0.612 36.203 1.00 62.50 88 ARG A CA 1
ATOM 685 C C . ARG A 1 8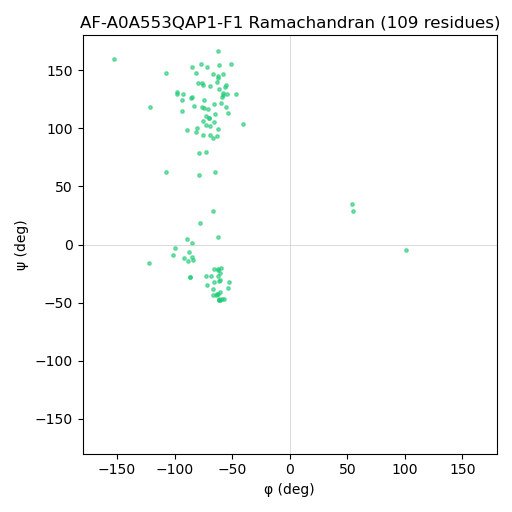8 ? -7.316 -1.822 36.151 1.00 62.50 88 ARG A C 1
ATOM 687 O O . ARG A 1 88 ? -6.284 -1.756 35.489 1.00 62.50 88 ARG A O 1
ATOM 694 N N . THR A 1 89 ? -7.608 -2.903 36.864 1.00 72.25 89 THR A N 1
ATOM 695 C CA . THR A 1 89 ? -6.815 -4.134 36.779 1.00 72.25 89 THR A CA 1
ATOM 696 C C . THR A 1 89 ? -7.315 -4.990 35.627 1.00 72.25 89 THR A C 1
ATOM 698 O O . THR A 1 89 ? -8.496 -5.315 35.556 1.00 72.25 89 THR A O 1
ATOM 701 N N . GLU A 1 90 ? -6.404 -5.371 34.730 1.00 69.38 90 GLU A N 1
ATOM 702 C CA . GLU A 1 90 ? -6.700 -6.374 33.707 1.00 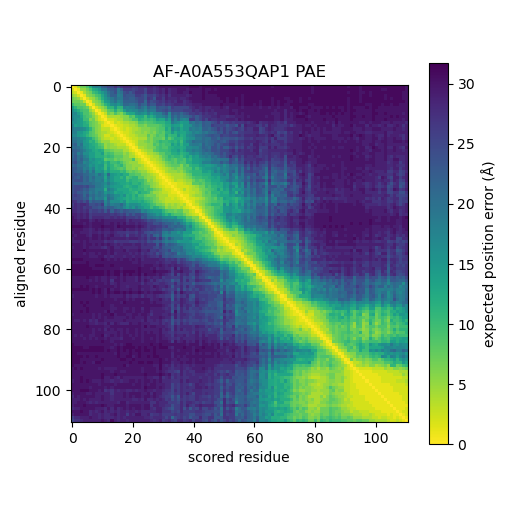69.38 90 GLU A CA 1
ATOM 703 C C . GLU A 1 90 ? -6.945 -7.724 34.392 1.00 69.38 90 GLU A C 1
ATOM 705 O O . GLU A 1 90 ? -6.068 -8.242 35.090 1.00 69.38 90 GLU A O 1
ATOM 710 N N . LEU A 1 91 ? -8.132 -8.305 34.201 1.00 74.44 91 LEU A N 1
ATOM 711 C CA . LEU A 1 91 ? -8.379 -9.686 34.604 1.00 74.44 91 LEU A CA 1
ATOM 712 C C . LEU A 1 91 ? -7.741 -10.629 33.578 1.00 74.44 91 LEU A C 1
ATOM 714 O O . LEU A 1 91 ? -7.590 -10.298 32.404 1.00 74.44 91 LEU A O 1
ATOM 718 N N . ILE A 1 92 ? -7.415 -11.854 33.996 1.00 72.06 92 ILE A N 1
ATOM 719 C CA . ILE A 1 92 ? -6.859 -12.891 33.106 1.00 72.06 92 ILE A CA 1
ATOM 720 C C . ILE A 1 92 ? -7.761 -13.110 31.874 1.00 72.06 92 ILE A C 1
ATOM 722 O O . ILE A 1 92 ? -7.258 -13.235 30.759 1.00 72.06 92 ILE A O 1
ATOM 726 N N . ASN A 1 93 ? -9.083 -13.037 32.059 1.00 77.50 93 ASN A N 1
ATOM 727 C CA . ASN A 1 93 ? -10.077 -13.160 30.989 1.00 77.50 93 ASN A CA 1
ATOM 728 C C . ASN A 1 93 ? -9.952 -12.057 29.910 1.00 77.50 93 ASN A C 1
ATOM 730 O O . ASN A 1 93 ? -10.170 -12.306 28.726 1.00 77.50 93 ASN A O 1
ATOM 734 N N . ASP A 1 94 ? -9.506 -10.850 30.274 1.00 82.06 94 ASP A N 1
ATOM 735 C CA . ASP A 1 94 ? -9.368 -9.739 29.322 1.00 82.06 94 ASP A CA 1
ATOM 736 C C . ASP A 1 94 ? -8.296 -10.040 28.265 1.00 82.06 94 ASP A C 1
ATOM 738 O O . ASP A 1 94 ? -8.417 -9.639 27.101 1.00 82.06 94 ASP A O 1
ATOM 742 N N . LYS A 1 95 ? -7.254 -10.792 28.647 1.00 83.62 95 LYS A N 1
ATOM 743 C CA . LYS A 1 95 ? -6.208 -11.235 27.718 1.00 83.62 95 LYS A CA 1
ATOM 744 C C . LYS A 1 95 ? -6.758 -12.218 26.694 1.00 83.62 95 LYS A C 1
ATOM 746 O O . LYS A 1 95 ? -6.446 -12.092 25.510 1.00 83.62 95 LYS A O 1
ATOM 751 N N . ASP A 1 96 ? -7.572 -13.172 27.126 1.00 86.1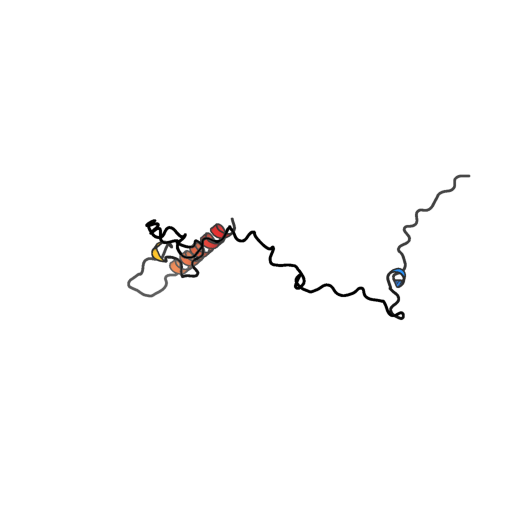2 96 ASP A N 1
ATOM 752 C CA . ASP A 1 96 ? -8.125 -14.191 26.235 1.00 86.12 96 ASP A CA 1
ATOM 753 C C . ASP A 1 96 ? -9.194 -13.611 25.303 1.00 86.12 96 ASP A C 1
ATOM 755 O O . ASP A 1 96 ? -9.205 -13.937 24.113 1.00 86.12 96 ASP A O 1
ATOM 759 N N . PHE A 1 97 ? -9.979 -12.636 25.771 1.00 86.56 97 PHE A N 1
ATOM 760 C CA . PHE A 1 97 ? -10.864 -11.851 24.909 1.00 86.56 97 PHE A CA 1
ATOM 761 C C . PHE A 1 97 ? -10.092 -11.125 23.796 1.00 86.56 97 PHE A C 1
ATOM 763 O O . PHE A 1 97 ? -10.466 -11.200 22.624 1.00 86.56 97 PHE A O 1
ATOM 770 N N . ARG A 1 98 ? -8.976 -10.454 24.129 1.00 83.56 98 ARG A N 1
ATOM 771 C CA . ARG A 1 98 ? -8.130 -9.767 23.133 1.00 83.56 98 ARG A CA 1
ATOM 772 C C . ARG A 1 98 ? -7.542 -10.742 22.112 1.00 83.56 98 ARG A C 1
ATOM 774 O O . ARG A 1 98 ? -7.559 -10.445 20.918 1.00 83.56 98 ARG A O 1
ATOM 781 N N . LYS A 1 99 ? -7.065 -11.914 22.551 1.00 89.38 99 LYS A N 1
ATOM 782 C CA . LYS A 1 99 ? -6.561 -12.965 21.649 1.00 89.38 99 LYS A CA 1
ATOM 783 C C . LYS A 1 99 ? -7.647 -13.445 20.691 1.00 89.38 99 LYS A C 1
ATOM 785 O O . LYS A 1 99 ? -7.404 -13.503 19.487 1.00 89.38 99 LYS A O 1
ATOM 790 N N . GLN A 1 100 ? -8.839 -13.748 21.207 1.00 89.94 100 GLN A N 1
ATOM 791 C CA . GLN A 1 100 ? -9.949 -14.225 20.388 1.00 89.94 100 GLN A CA 1
ATOM 792 C C . GLN A 1 100 ? -10.408 -13.156 19.390 1.00 89.94 100 GLN A C 1
ATOM 794 O O . GLN A 1 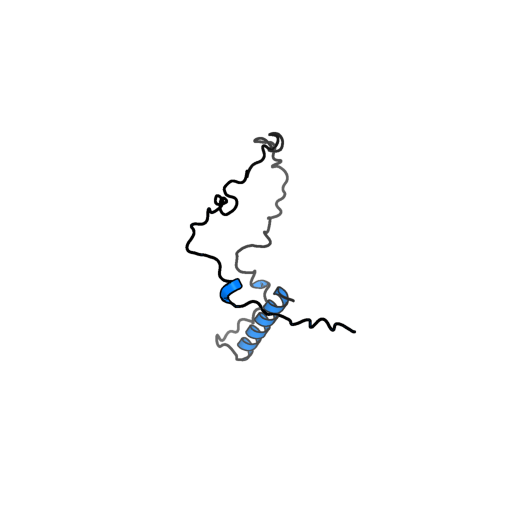100 ? -10.577 -13.457 18.211 1.00 89.94 100 GLN A O 1
ATOM 799 N N . ARG A 1 101 ? -10.526 -11.895 19.823 1.00 86.31 101 ARG A N 1
ATOM 800 C CA . ARG A 1 101 ? -10.852 -10.763 18.944 1.00 86.31 101 ARG A CA 1
ATOM 801 C C . ARG A 1 101 ? -9.842 -10.619 17.802 1.00 86.31 101 ARG A C 1
ATOM 803 O O . ARG A 1 101 ? -10.248 -10.483 16.651 1.00 86.31 101 ARG A O 1
ATOM 810 N N . ASN A 1 102 ? -8.544 -10.677 18.098 1.00 86.75 102 ASN A N 1
ATOM 811 C CA . ASN A 1 102 ? -7.496 -10.566 17.079 1.00 86.75 102 ASN A CA 1
ATOM 812 C C . ASN A 1 102 ? -7.501 -11.760 16.118 1.00 86.75 102 ASN A C 1
ATOM 814 O O . ASN A 1 102 ? -7.329 -11.580 14.914 1.00 86.75 102 ASN A O 1
ATOM 818 N N . ARG A 1 103 ? -7.750 -12.971 16.633 1.00 92.06 103 ARG A N 1
ATOM 819 C CA . ARG A 1 103 ? -7.883 -14.182 15.817 1.00 92.06 103 ARG A CA 1
ATOM 820 C C . ARG A 1 103 ? -9.045 -14.073 14.830 1.00 92.06 103 ARG A C 1
ATOM 822 O O . ARG A 1 103 ? -8.855 -14.356 13.654 1.00 92.06 103 ARG A O 1
ATOM 829 N N . VAL A 1 104 ? -10.223 -13.649 15.289 1.00 89.00 104 VAL A N 1
ATOM 830 C CA . VAL A 1 104 ? -11.404 -13.470 14.426 1.00 89.00 104 VAL A CA 1
ATOM 831 C C . VAL A 1 104 ? -11.154 -12.389 13.374 1.00 89.00 104 VAL A C 1
ATOM 833 O O . VAL A 1 104 ? -11.467 -12.596 12.207 1.00 89.00 104 VAL A O 1
ATOM 836 N N . ALA A 1 105 ? -10.533 -11.269 13.757 1.00 84.12 105 ALA A N 1
ATOM 837 C CA . ALA A 1 105 ? -10.188 -10.207 12.814 1.00 84.12 105 ALA A CA 1
ATOM 838 C C . ALA A 1 105 ? -9.227 -10.685 11.712 1.00 84.12 105 ALA A C 1
ATOM 840 O O . ALA A 1 105 ? -9.423 -10.339 10.552 1.00 84.12 105 ALA A O 1
ATOM 841 N N . TYR A 1 106 ? -8.222 -11.496 12.061 1.00 88.81 106 TYR A N 1
ATOM 842 C CA . TYR A 1 106 ? -7.321 -12.111 11.085 1.00 88.81 106 TYR A CA 1
ATOM 843 C C . TYR A 1 106 ? -8.077 -13.032 10.124 1.00 88.81 106 TYR A C 1
ATOM 845 O O . TYR A 1 106 ? -7.903 -12.920 8.916 1.00 88.81 106 TYR A O 1
ATOM 853 N N . LEU A 1 107 ? -8.943 -13.910 10.640 1.00 91.12 107 LEU A N 1
ATOM 854 C CA . LEU A 1 107 ? -9.694 -14.833 9.790 1.00 91.12 107 LEU A CA 1
ATOM 855 C C . LEU A 1 107 ? -10.594 -14.083 8.803 1.00 91.12 107 LEU A C 1
ATOM 857 O O . LEU A 1 107 ? -10.478 -14.333 7.615 1.00 91.12 107 LEU A O 1
ATOM 861 N N . ASN A 1 108 ? -11.354 -13.086 9.264 1.00 81.62 108 ASN A N 1
ATOM 862 C CA . ASN A 1 108 ? -12.232 -12.277 8.409 1.00 81.62 108 ASN A CA 1
ATOM 863 C C . ASN A 1 108 ? -11.507 -11.519 7.278 1.00 81.62 108 ASN A C 1
ATOM 865 O O . ASN A 1 108 ? -12.159 -11.052 6.348 1.00 81.62 108 ASN A O 1
ATOM 869 N N . LEU A 1 109 ? -10.191 -11.308 7.386 1.00 78.38 109 LEU A N 1
ATOM 870 C CA . LEU A 1 109 ? -9.398 -10.626 6.359 1.00 78.38 109 LEU A CA 1
ATOM 871 C C . LEU A 1 109 ? -8.888 -11.577 5.270 1.00 78.38 109 LEU A C 1
ATOM 873 O O . LEU A 1 109 ? -8.635 -11.122 4.156 1.00 78.38 109 LEU A O 1
ATOM 877 N N . PHE A 1 110 ? -8.682 -12.857 5.594 1.00 85.56 110 PHE A N 1
ATOM 878 C CA . PHE A 1 110 ? -7.943 -13.795 4.739 1.00 85.56 110 PHE A CA 1
ATOM 879 C C . PHE A 1 110 ? -8.731 -15.046 4.330 1.00 85.56 110 PHE A C 1
ATOM 881 O O . PHE A 1 110 ? -8.296 -15.725 3.400 1.00 85.56 110 PHE A O 1
ATOM 888 N N . TYR A 1 111 ? -9.843 -15.354 5.000 1.00 84.12 111 TYR A N 1
ATOM 889 C CA . TYR A 1 111 ? -10.688 -16.526 4.756 1.00 84.12 111 TYR A CA 1
ATOM 890 C C . TYR A 1 111 ? -12.156 -16.115 4.671 1.00 84.12 111 TYR A C 1
ATOM 892 O O . TYR A 1 111 ? -12.836 -16.631 3.759 1.00 84.12 111 TYR A O 1
#

Solvent-accessible surface area (backbone atoms only — not comparable to full-atom values): 8168 Å² total; per-residue (Å²): 136,87,83,82,80,81,83,73,85,75,77,75,60,76,69,78,75,59,75,83,77,88,59,88,75,87,72,77,83,80,76,63,69,93,57,70,81,56,87,84,72,76,91,66,73,86,79,78,64,73,56,97,82,65,67,83,79,81,67,82,71,78,65,76,80,73,62,94,78,63,94,60,83,73,68,64,88,80,44,96,69,82,81,87,58,96,62,91,69,83,52,78,65,56,56,54,52,52,52,52,53,53,52,52,56,53,43,76,74,77,110

Sequence (111 aa):
MSSSTNLRSVSPSPQKYQKDWIRPKVCPPGKAPFNSSAERFRASAAEVNPGPGAYAHEELRGMKVEWPMKFGSPDWSKVPMLEKRALRTELINDKDFRKQRNRVAYLNLFY

Foldseek 3Di:
DDDDDDPDPDDDDPVVPDDDPPDDDDDDDDDDPPPPVDDPDDPDDPPPDDDVPSDDPPPPPVVPPDDPDDPDDPPVVPQDDDDDDPDPDDDPVNVVVVVVSVVVVVVVVPD

Mean predicted aligned error: 20.93 Å

InterPro domains:
  IPR033602 Ciliary microtubule-associated protein 3 [PTHR31508] (7-111)

Organism: NCBI:txid2873325

Secondary structure (DSSP, 8-state):
----------PPPGGGGPPP-SSPP-PPPPPPGGGTTS-------TTSSPPTT-S------------TT--S---GGGS------SS-PPPHHHHHHHHHHHHHHHHHHH-